Protein 4B9C (pdb70)

Foldseek 3Di:
DDDWAKFKKDADQDDQKFQKDKPKIKMATADQAKAKQQQKKKKFFFADPDDQVQKDKAWDDKQFDDSVQKDWGKDADPDDPQGGIIIMIGGNGGMHHHGGMIIIIMIMGGNVSGIDRGPSTQQHHHDDDIDGGQSMWMDGNNHTRGHDDD

InterPro domains:
  IPR001956 Carbohydrate-binding module 3 [PF00942] (343-482)
  IPR001956 Carbohydrate-binding module 3 [PS51172] (336-486)
  IPR001956 Carbohydrate-binding module 3 [SM01067] (343-425)
  IPR008965 CBM2/CBM3, carbohydrate-binding domain superfamily [SSF49384] (338-485)
  IPR024449 Anti-sigma factor RsgI, N-terminal [PF12791] (1-42)
  IPR024449 Anti-sigma factor RsgI, N-terminal [PS51849] (3-50)
  IPR036966 Carbohydrate-binding module 3 superfamily [G3DSA:2.60.40.710] (337-485)
  IPR055431 Anti-sigma factor RsgI-like, middle domain [PF23750] (87-228)

Nearest PDB structures (foldseek):
  4b9c-assembly1_A  TM=1.007E+00  e=1.848E-30  Acetivibrio thermocellus ATCC 27405
  4b96-assembly1_A-2  TM=9.131E-01  e=7.052E-18  Acetivibrio clariflavus
  4jo5-assembly1_A  TM=9.364E-01  e=7.299E-16  Acetivibrio thermocellus YS
  4b9f-assembly2_B  TM=9.313E-01  e=2.392E-15  Acetivibrio thermocellus ATCC 27405
  6xx1-assembly3_C  TM=9.063E-01  e=2.568E-14  Acetivibrio clariflavus DSM 19732

CATH classification: 2.60.40.710

Organism: Acetivibrio thermocellus (strain ATCC 27405 / DSM 1237 / JCM 9322 / NBRC 103400 / NCIMB 10682 / NRRL B-4536 / VPI 7372) (NCBI:txid203119)

Radius of gyration: 14.82 Å; Cα contacts (8 Å, |Δi|>4): 406; chains: 1; bounding box: 38×36×30 Å

Structure (mmCIF, N/CA/C/O backbone):
data_4B9C
#
_entry.id   4B9C
#
_cell.length_a   39.184
_cell.length_b   39.184
_cell.length_c   94.835
_cell.angle_alpha   90.00
_cell.angle_beta   90.00
_cell.angle_gamma   90.00
#
_symmetry.space_group_name_H-M   'P 41'
#
loop_
_entity.id
_entity.type
_entity.pdbx_description
1 polymer 'TYPE 3A CELLULOSE-BINDING DOMAIN PROTEIN'
2 non-polymer 'CALCIUM ION'
3 water water
#
loop_
_atom_site.group_PDB
_atom_site.id
_atom_site.type_symbol
_atom_site.label_atom_id
_atom_site.label_alt_id
_atom_site.label_comp_id
_atom_site.label_asym_id
_atom_site.label_entity_id
_atom_site.label_seq_id
_ato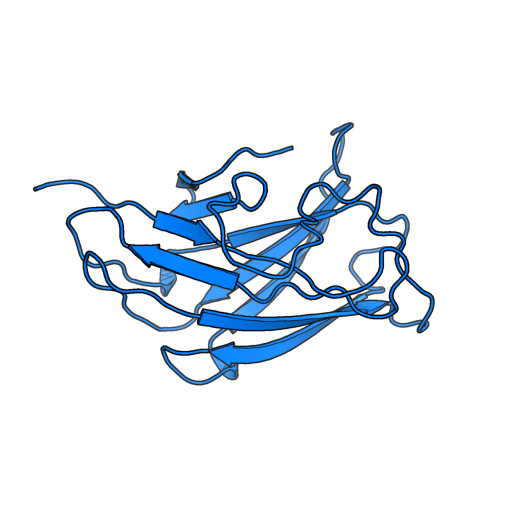m_site.pdbx_PDB_ins_code
_atom_site.Cartn_x
_atom_site.Cartn_y
_atom_site.Cartn_z
_atom_site.occupancy
_atom_site.B_iso_or_equiv
_atom_site.auth_seq_id
_atom_site.auth_comp_id
_atom_site.auth_asym_id
_atom_site.auth_atom_id
_atom_site.pdbx_PDB_model_num
ATOM 1 N N . GLY A 1 1 ? 13.414 5.152 21.053 1.00 30.02 1 GLY A N 1
ATOM 2 C CA . GLY A 1 1 ? 12.257 5.102 20.183 1.00 30.11 1 GLY A CA 1
ATOM 3 C C . GLY A 1 1 ? 10.990 5.337 20.968 1.00 30.12 1 GLY A C 1
ATOM 4 O O . GLY A 1 1 ? 10.249 4.389 21.254 1.00 30.13 1 GLY A O 1
ATOM 5 N N . SER A 1 2 ? 10.715 6.609 21.264 1.00 65.89 2 SER A N 1
ATOM 6 C CA . SER A 1 2 ? 9.770 6.960 22.311 1.00 60.64 2 SER A CA 1
ATOM 7 C C . SER A 1 2 ? 9.030 8.276 22.122 1.00 53.27 2 SER A C 1
ATOM 8 O O . SER A 1 2 ? 8.838 8.996 23.097 1.00 53.22 2 SER A O 1
ATOM 11 N N . HIS A 1 3 ? 8.616 8.609 20.899 1.00 46.79 3 HIS A N 1
ATOM 12 C CA . HIS A 1 3 ? 7.788 9.799 20.714 1.00 41.39 3 HIS A CA 1
ATOM 13 C C . HIS A 1 3 ? 6.922 9.768 19.460 1.00 36.67 3 HIS A C 1
ATOM 14 O O . HIS A 1 3 ? 7.277 9.174 18.443 1.00 35.74 3 HIS A O 1
ATOM 21 N N . MET A 1 4 ? 5.763 10.396 19.558 1.00 32.92 4 MET A N 1
ATOM 22 C CA . MET A 1 4 ? 4.903 10.549 18.403 1.00 31.25 4 MET A CA 1
ATOM 23 C C . MET A 1 4 ? 5.134 11.899 17.750 1.00 29.50 4 MET A C 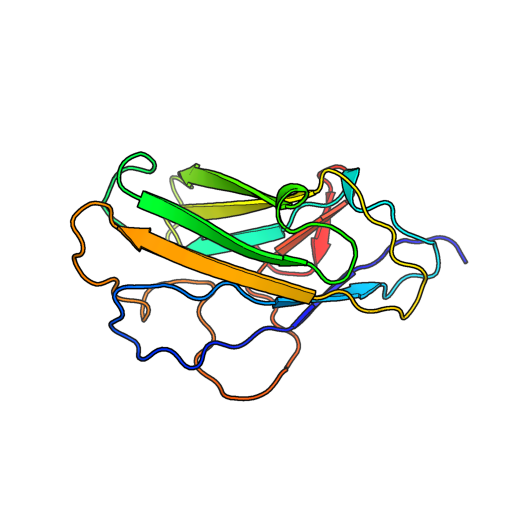1
ATOM 24 O O . MET A 1 4 ? 5.498 12.866 18.421 1.00 31.37 4 MET A O 1
ATOM 29 N N . GLY A 1 5 ? 4.931 11.958 16.441 1.00 26.08 5 GLY A N 1
ATOM 30 C CA . GLY A 1 5 ? 5.099 13.194 15.703 1.00 24.95 5 GLY A CA 1
ATOM 31 C C . GLY A 1 5 ? 4.282 13.181 14.429 1.00 23.75 5 GLY A C 1
ATOM 32 O O . GLY A 1 5 ? 4.073 12.129 13.835 1.00 23.93 5 GLY A O 1
ATOM 33 N N . LEU A 1 6 ? 3.810 14.353 14.027 1.00 22.61 6 LEU A N 1
ATOM 34 C CA . LEU A 1 6 ? 3.065 14.511 12.780 1.00 21.55 6 LEU A CA 1
ATOM 35 C C . LEU A 1 6 ? 3.581 15.731 12.053 1.00 20.48 6 LEU A C 1
ATOM 36 O O . LEU A 1 6 ? 4.096 16.642 12.684 1.00 21.35 6 LEU A O 1
ATOM 41 N N . LYS A 1 7 ? 3.428 15.746 10.732 1.00 22.00 7 LYS A N 1
ATOM 42 C CA . LYS A 1 7 ? 3.747 16.915 9.917 1.00 22.71 7 LYS A CA 1
ATOM 43 C C . LYS A 1 7 ? 2.669 17.025 8.837 1.00 21.22 7 LYS A C 1
ATOM 44 O O . LYS A 1 7 ? 2.270 16.013 8.244 1.00 22.17 7 LYS A O 1
ATOM 50 N N . ILE A 1 8 ? 2.184 18.241 8.591 1.00 19.34 8 ILE A N 1
ATOM 51 C CA . ILE A 1 8 ? 1.180 18.473 7.567 1.00 18.54 8 ILE A CA 1
ATOM 52 C C . ILE A 1 8 ? 1.804 19.156 6.366 1.00 18.44 8 ILE A C 1
ATOM 53 O O . ILE A 1 8 ? 2.615 20.085 6.517 1.00 18.63 8 ILE A O 1
ATOM 58 N N . GLN A 1 9 ? 1.427 18.694 5.174 1.00 18.63 9 GLN A N 1
ATOM 59 C CA . GLN A 1 9 ? 1.727 19.410 3.933 1.00 17.68 9 GLN A CA 1
ATOM 60 C C . GLN A 1 9 ? 0.414 19.635 3.197 1.00 17.50 9 GLN A C 1
ATOM 61 O O . GLN A 1 9 ? -0.456 18.764 3.196 1.00 18.24 9 GLN A O 1
ATOM 67 N N . TYR A 1 10 ? 0.260 20.793 2.578 1.00 18.55 10 TYR A N 1
ATOM 68 C CA . TYR A 1 10 ? -1.000 21.100 1.896 1.00 17.50 10 TYR A CA 1
ATOM 69 C C . TYR A 1 10 ? -0.733 22.253 0.955 1.00 18.62 10 TYR A C 1
ATOM 70 O O . TYR A 1 10 ? 0.202 23.047 1.177 1.00 19.26 10 TYR A O 1
ATOM 79 N N . TYR A 1 11 ? -1.565 22.347 -0.074 1.00 18.72 11 TYR A N 1
ATOM 80 C CA . TYR A 1 11 ? -1.595 23.516 -0.936 1.00 18.21 11 TYR A CA 1
ATOM 81 C C . TYR A 1 11 ? -2.991 23.631 -1.517 1.00 18.23 11 TYR A C 1
ATOM 82 O O . TYR A 1 11 ? -3.723 22.635 -1.590 1.00 18.92 11 TYR A O 1
ATOM 91 N N . SER A 1 12 ? -3.350 24.839 -1.933 1.00 17.91 12 SER A N 1
ATOM 92 C CA . SER A 1 12 ? -4.620 25.064 -2.603 1.00 18.67 12 SER A CA 1
ATOM 93 C C . SER A 1 12 ? -4.379 25.702 -3.938 1.00 18.60 12 SER A C 1
ATOM 94 O O . SER A 1 12 ? -3.609 26.661 -4.050 1.00 19.42 12 SER A O 1
ATOM 97 N N . ARG A 1 13 ? -5.047 25.169 -4.958 1.00 18.82 13 ARG A N 1
ATOM 98 C CA . ARG A 1 13 ? -5.024 25.734 -6.295 1.00 19.77 13 ARG A CA 1
ATOM 99 C C . ARG A 1 13 ? -6.220 26.672 -6.530 1.00 20.84 13 ARG A C 1
ATOM 100 O O . ARG A 1 13 ? -6.387 27.212 -7.623 1.00 22.44 13 ARG A O 1
ATOM 108 N N . LYS A 1 14 ? -7.046 26.896 -5.511 1.00 19.06 14 LYS A N 1
ATOM 109 C CA . LYS A 1 14 ? -8.133 27.861 -5.644 1.00 19.67 14 LYS A CA 1
ATOM 110 C C . LYS A 1 14 ? -7.607 29.295 -5.722 1.00 20.35 14 LYS A C 1
ATOM 111 O O . LYS A 1 14 ? -6.658 29.646 -5.008 1.00 20.44 14 LYS A O 1
ATOM 117 N N . PRO A 1 15 ? -8.246 30.138 -6.542 1.00 20.71 15 PRO A N 1
ATOM 118 C CA . PRO A 1 15 ? -7.916 31.562 -6.559 1.00 21.35 15 PRO A CA 1
ATOM 119 C C . PRO A 1 15 ? -8.309 32.207 -5.234 1.00 19.60 15 PRO A C 1
ATOM 120 O O . PRO A 1 15 ? -9.066 31.632 -4.439 1.00 19.08 15 PRO A O 1
ATOM 124 N N . HIS A 1 16 ? -7.819 33.422 -5.005 1.00 19.94 16 HIS A N 1
ATOM 125 C CA . HIS A 1 16 ? -7.919 34.005 -3.675 1.00 20.13 16 HIS A CA 1
ATOM 126 C C . HIS A 1 16 ? -9.368 34.334 -3.317 1.00 18.54 16 HIS A C 1
ATOM 127 O O . HIS A 1 16 ? -9.719 34.313 -2.156 1.00 20.38 16 HIS A O 1
ATOM 134 N N . ASP A 1 17 ? -10.200 34.593 -4.317 1.00 18.75 17 ASP A N 1
ATOM 135 C CA . ASP A 1 17 ? -11.643 34.676 -4.124 1.00 18.43 17 ASP A CA 1
ATOM 136 C C . ASP A 1 17 ? -12.244 33.401 -4.657 1.00 17.94 17 ASP A C 1
ATOM 137 O O . ASP A 1 17 ? -12.047 33.082 -5.826 1.00 19.35 17 ASP A O 1
ATOM 142 N N . SER A 1 18 ? -12.970 32.678 -3.820 1.00 17.67 18 SER A N 1
ATOM 143 C CA . SER A 1 18 ? -13.436 31.351 -4.172 1.00 17.37 18 SER A CA 1
ATOM 144 C C . SER A 1 18 ? -14.706 31.003 -3.416 1.00 18.72 18 SER A C 1
ATOM 145 O O . SER A 1 18 ? -14.832 31.330 -2.231 1.00 20.68 18 SER A O 1
ATOM 148 N N . ALA A 1 19 ? -15.646 30.330 -4.079 1.00 18.97 19 ALA A N 1
ATOM 149 C CA . ALA A 1 19 ? -16.841 29.871 -3.388 1.00 20.37 19 ALA A CA 1
ATOM 150 C C . ALA A 1 19 ? -16.503 28.766 -2.393 1.00 19.72 19 ALA A C 1
ATOM 151 O O . ALA A 1 19 ? -17.120 28.667 -1.320 1.00 19.71 19 ALA A O 1
ATOM 153 N N . GLY A 1 20 ? -15.540 27.924 -2.759 1.00 18.31 20 GLY A N 1
ATOM 154 C CA . GLY A 1 20 ? -15.121 26.828 -1.906 1.00 17.86 20 GLY A CA 1
ATOM 155 C C . GLY A 1 20 ? -13.703 27.022 -1.397 1.00 17.04 20 GLY A C 1
ATOM 156 O O . GLY A 1 20 ? -12.825 27.487 -2.134 1.00 18.33 20 GLY A O 1
ATOM 157 N N . ILE A 1 21 ? -13.481 26.700 -0.124 1.00 16.33 21 ILE A N 1
ATOM 158 C CA . ILE A 1 21 ? -12.130 26.640 0.435 1.00 16.25 21 ILE A CA 1
ATOM 159 C C . ILE A 1 21 ? -11.698 25.180 0.503 1.00 15.69 21 ILE A C 1
ATOM 160 O O . ILE A 1 21 ? -12.384 24.345 1.088 1.00 16.99 21 ILE A O 1
ATOM 165 N N . ASP A 1 22 ? -10.582 24.878 -0.157 1.00 16.71 22 ASP A N 1
ATOM 166 C CA . ASP A 1 22 ? -10.051 23.516 -0.220 1.00 18.18 22 ASP A CA 1
ATOM 167 C C . ASP A 1 22 ? -9.187 23.268 1.019 1.00 17.90 22 ASP A C 1
ATOM 168 O O . ASP A 1 22 ? -8.206 23.990 1.251 1.00 20.56 22 ASP A O 1
ATOM 173 N N . PHE A 1 23 ? -9.544 22.285 1.838 1.00 16.73 23 PHE A N 1
ATOM 174 C CA . PHE A 1 23 ? -8.711 21.961 2.988 1.00 17.58 23 PHE A CA 1
ATOM 175 C C . PHE A 1 23 ? -8.069 20.574 2.856 1.00 18.15 23 PHE A C 1
ATOM 176 O O . PHE A 1 23 ? -7.608 20.003 3.850 1.00 20.90 23 PHE A O 1
ATOM 184 N N . SER A 1 24 ? -8.051 20.034 1.634 1.00 17.58 24 SER A N 1
ATOM 185 C CA . SER A 1 24 ? -7.362 18.767 1.366 1.00 17.20 24 SER A CA 1
ATOM 186 C C . SER A 1 24 ? -5.922 18.868 1.857 1.00 17.69 24 SER A C 1
ATOM 187 O O . SER A 1 24 ? -5.254 19.878 1.602 1.00 18.51 24 SER A O 1
ATOM 190 N N . PHE A 1 25 ? -5.434 17.841 2.548 1.00 17.52 25 PHE A N 1
ATOM 191 C CA . PHE A 1 25 ? -4.061 17.870 3.040 1.00 17.74 25 PHE A CA 1
ATOM 192 C C . PHE A 1 25 ? -3.516 16.460 3.134 1.00 17.68 25 PHE A C 1
ATOM 193 O O . PHE A 1 25 ? -4.266 15.486 3.031 1.00 18.63 25 PHE A O 1
ATOM 201 N N . ARG A 1 26 ? -2.205 16.360 3.313 1.00 18.02 26 ARG A N 1
ATOM 202 C CA . ARG A 1 26 ? -1.580 15.095 3.650 1.00 18.74 26 ARG A CA 1
ATOM 203 C C . ARG A 1 26 ? -0.807 15.262 4.941 1.00 19.29 26 ARG A C 1
ATOM 204 O O . ARG A 1 26 ? -0.411 16.370 5.329 1.00 19.71 26 ARG A O 1
ATOM 212 N N . MET A 1 27 ? -0.606 14.153 5.625 1.00 19.87 27 MET A N 1
ATOM 213 C CA . MET A 1 27 ? 0.024 14.184 6.932 1.00 20.63 27 MET A CA 1
ATOM 214 C C . MET A 1 27 ? 0.897 12.953 7.118 1.00 21.63 27 MET A C 1
ATOM 215 O O . MET A 1 27 ? 0.485 11.830 6.807 1.00 23.67 27 MET A O 1
ATOM 220 N N . PHE A 1 28 ? 2.113 13.174 7.605 1.00 21.63 28 PHE A N 1
ATOM 221 C CA . PHE A 1 28 ? 3.091 12.115 7.785 1.00 23.32 28 PHE A CA 1
ATOM 222 C C . PHE A 1 28 ? 3.266 11.817 9.251 1.00 23.38 28 PHE A C 1
ATOM 223 O O . PHE A 1 28 ? 3.273 12.737 10.075 1.00 24.25 28 PHE A O 1
ATOM 231 N N . ASN A 1 29 ? 3.456 10.543 9.579 1.00 24.69 29 ASN A N 1
ATOM 232 C CA . ASN A 1 29 ? 3.891 10.175 10.910 1.00 25.72 29 ASN A CA 1
ATOM 233 C C . ASN A 1 29 ? 5.418 10.326 10.968 1.00 25.82 29 ASN A C 1
ATOM 234 O O . ASN A 1 29 ? 6.143 9.567 10.318 1.00 26.96 29 ASN A O 1
ATOM 239 N N . THR A 1 30 ? 5.900 11.311 11.726 1.00 25.44 30 THR A N 1
ATOM 240 C CA . THR A 1 30 ? 7.322 11.620 11.749 1.00 26.47 30 THR A CA 1
ATOM 241 C C . THR A 1 30 ? 7.989 11.098 13.014 1.00 27.63 30 THR A C 1
ATOM 242 O O . THR A 1 30 ? 9.197 11.254 13.200 1.00 28.80 30 THR A O 1
ATOM 246 N N . GLY A 1 31 ? 7.209 10.504 13.906 1.00 27.76 31 GLY A N 1
ATOM 247 C CA . GLY A 1 31 ? 7.787 9.942 15.115 1.00 27.67 31 GLY A CA 1
ATOM 248 C C . GLY A 1 31 ? 8.188 8.497 14.909 1.00 29.36 31 GLY A C 1
ATOM 249 O O . GLY A 1 31 ? 8.360 8.041 13.784 1.00 30.93 31 GLY A O 1
ATOM 250 N N . ASN A 1 32 ? 8.337 7.768 16.003 1.00 30.27 32 ASN A N 1
ATOM 251 C CA . ASN A 1 32 ? 8.741 6.373 15.916 1.00 32.27 32 ASN A CA 1
ATOM 252 C C . ASN A 1 32 ? 7.738 5.418 16.563 1.00 34.03 32 ASN A C 1
ATOM 253 O O . ASN A 1 32 ? 8.073 4.282 16.904 1.00 35.22 32 ASN A O 1
ATOM 258 N N . GLU A 1 33 ? 6.501 5.889 16.705 1.00 35.51 33 GLU A N 1
ATOM 259 C CA . GLU A 1 33 ? 5.405 5.094 17.254 1.00 36.19 33 GLU A CA 1
ATOM 260 C C . GLU A 1 33 ? 4.160 5.242 16.383 1.00 35.50 33 GLU A C 1
ATOM 261 O O . GLU A 1 33 ? 3.871 6.333 15.883 1.00 34.98 33 GLU A O 1
ATOM 267 N N . ALA A 1 34 ? 3.432 4.145 16.190 1.00 34.41 34 ALA A N 1
ATOM 268 C CA . ALA A 1 34 ? 2.211 4.187 15.397 1.00 34.17 34 ALA A CA 1
ATOM 269 C C . ALA A 1 34 ? 1.196 5.084 16.082 1.00 34.01 34 ALA A C 1
ATOM 270 O O . ALA A 1 34 ? 1.154 5.163 17.312 1.00 35.41 34 ALA A O 1
ATOM 272 N N . ILE A 1 35 ? 0.382 5.754 15.278 1.00 31.25 35 ILE A N 1
ATOM 273 C CA . ILE A 1 35 ? -0.573 6.720 15.778 1.00 29.73 35 ILE A CA 1
ATOM 274 C C . ILE A 1 35 ? -1.988 6.293 15.415 1.00 30.41 35 ILE A C 1
ATOM 275 O O . ILE A 1 35 ? -2.274 5.968 14.265 1.00 31.73 35 ILE A O 1
ATOM 280 N N . ASP A 1 36 ? -2.852 6.273 16.421 1.00 30.32 36 ASP A N 1
ATOM 281 C CA . ASP A 1 36 ? -4.288 6.074 16.261 1.00 29.81 36 ASP A CA 1
ATOM 282 C C . ASP A 1 36 ? -4.924 7.413 15.886 1.00 28.27 36 ASP A C 1
ATOM 283 O O . ASP A 1 36 ? -4.953 8.336 16.702 1.00 27.80 36 ASP A O 1
ATOM 288 N N . LEU A 1 37 ? -5.458 7.521 14.672 1.00 26.71 37 LEU A N 1
ATOM 289 C CA . LEU A 1 37 ? -6.047 8.786 14.217 1.00 26.72 37 LEU A CA 1
ATOM 290 C C . LEU A 1 37 ? -7.241 9.238 15.063 1.00 25.03 37 LEU A C 1
ATOM 291 O O . LEU A 1 37 ? -7.604 10.412 15.039 1.00 24.60 37 LEU A O 1
ATOM 296 N N . LYS A 1 38 ? -7.847 8.327 15.824 1.00 25.25 38 LYS A N 1
ATOM 297 C CA . LYS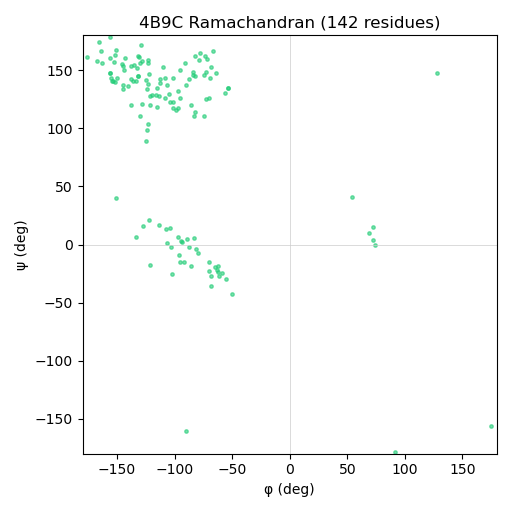 A 1 38 ? -8.916 8.737 16.739 1.00 27.04 38 LYS A CA 1
ATOM 298 C C . LYS A 1 38 ? -8.440 9.773 17.747 1.00 26.85 38 LYS A C 1
ATOM 299 O O . LYS A 1 38 ? -9.239 10.553 18.261 1.00 27.96 38 LYS A O 1
ATOM 305 N N . ASP A 1 39 ? -7.136 9.789 18.010 1.00 25.53 39 ASP A N 1
ATOM 306 C CA . ASP A 1 39 ? -6.557 10.719 18.969 1.00 25.76 39 ASP A CA 1
ATOM 307 C C . ASP A 1 39 ? -6.055 12.003 18.326 1.00 24.50 39 ASP A C 1
ATOM 308 O O . ASP A 1 39 ? -5.499 12.858 19.011 1.00 25.22 39 ASP A O 1
ATOM 313 N N . VAL A 1 40 ? -6.239 12.134 17.017 1.00 22.73 40 VAL A N 1
ATOM 314 C CA . VAL A 1 40 ? -5.650 13.239 16.285 1.00 22.34 40 VAL A CA 1
ATOM 315 C C . VAL A 1 40 ? -6.690 14.247 15.826 1.00 21.00 40 VAL A C 1
ATOM 316 O O . VAL A 1 40 ? -7.784 13.880 15.392 1.00 22.31 40 VAL A O 1
ATOM 320 N N A LYS A 1 41 ? -6.349 15.531 15.910 0.61 19.81 41 LYS A N 1
ATOM 321 N N B LYS A 1 41 ? -6.351 15.532 15.921 0.39 20.84 41 LYS A N 1
ATOM 322 C CA A LYS A 1 41 ? -7.166 16.541 15.275 0.61 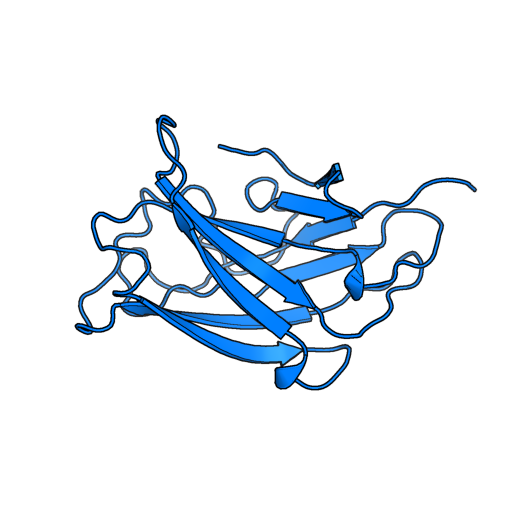19.40 41 LYS A CA 1
ATOM 323 C CA B LYS A 1 41 ? -7.180 16.560 15.316 0.39 21.14 41 LYS A CA 1
ATOM 324 C C A LYS A 1 41 ? -6.270 17.482 14.511 0.61 18.07 41 LYS A C 1
ATOM 325 C C B LYS A 1 41 ? -6.345 17.648 14.654 0.39 19.62 41 LYS A C 1
ATOM 326 O O A LYS A 1 41 ? -5.067 17.568 14.767 0.61 17.37 41 LYS A O 1
ATOM 327 O O B LYS A 1 41 ? -5.253 17.989 15.114 0.39 20.13 41 LYS A O 1
ATOM 338 N N . VAL A 1 42 ? -6.868 18.168 13.551 1.00 17.82 42 VAL A N 1
ATOM 339 C CA . VAL A 1 42 ? -6.151 19.106 12.709 1.00 16.62 42 VAL A CA 1
ATOM 340 C C . VAL A 1 42 ? -7.015 20.357 12.574 1.00 16.04 42 VAL A C 1
ATOM 341 O O . VAL A 1 42 ? -8.254 20.263 12.507 1.00 17.50 42 VAL A O 1
ATOM 345 N N . ARG A 1 43 ? -6.378 21.530 12.532 1.00 16.66 43 ARG A N 1
ATOM 346 C CA . ARG A 1 43 ? -7.144 22.772 12.386 1.00 16.17 43 ARG A CA 1
ATOM 347 C C . ARG A 1 43 ? -6.703 23.579 11.182 1.00 16.28 43 ARG A C 1
ATOM 348 O O . ARG A 1 43 ? -5.500 23.737 10.931 1.00 17.37 43 ARG A O 1
ATOM 356 N N . TYR A 1 44 ? -7.695 24.122 10.475 1.00 16.05 44 TYR A N 1
ATOM 357 C CA . TYR A 1 44 ? -7.492 25.052 9.375 1.00 15.82 44 TYR A CA 1
ATOM 358 C C . TYR A 1 44 ? -8.101 26.386 9.822 1.00 15.64 44 TYR A C 1
ATOM 359 O O . TYR A 1 44 ? -9.320 26.467 10.074 1.00 16.17 44 TYR A O 1
ATOM 368 N N . TYR A 1 45 ? -7.261 27.418 9.910 1.00 15.65 45 TYR A N 1
ATOM 369 C CA . TYR A 1 45 ? -7.680 28.712 10.440 1.00 15.81 45 TYR A CA 1
ATOM 370 C C . TYR A 1 45 ? -7.959 29.743 9.352 1.00 16.03 45 TYR A C 1
ATOM 371 O O . TYR A 1 45 ? -7.276 29.800 8.319 1.00 16.43 45 TYR A O 1
ATOM 380 N N . PHE A 1 46 ? -8.976 30.568 9.586 1.00 15.89 46 PHE A N 1
ATOM 381 C CA . PHE A 1 46 ? -9.356 31.545 8.586 1.00 16.24 46 PHE A CA 1
ATOM 382 C C . PHE A 1 46 ? -10.081 32.722 9.219 1.00 17.07 46 PHE A C 1
ATOM 383 O O . PHE A 1 46 ? -10.285 32.758 10.429 1.00 17.45 46 PHE A O 1
ATOM 391 N N . LYS A 1 47 ? -10.437 33.689 8.392 1.00 18.25 47 LYS A N 1
ATOM 392 C CA . LYS A 1 47 ? -11.187 34.838 8.841 1.00 20.36 47 LYS A CA 1
ATOM 393 C C . LYS A 1 47 ? -12.486 34.931 8.078 1.00 19.94 47 LYS A C 1
ATOM 394 O O . LYS A 1 47 ? -12.486 34.914 6.842 1.00 20.69 47 LYS A O 1
ATOM 400 N N . GLU A 1 48 ? -13.585 35.038 8.819 1.00 19.70 48 GLU A N 1
ATOM 401 C CA . GLU A 1 48 ? -14.913 35.200 8.240 1.00 20.40 48 GLU A CA 1
ATOM 402 C C . GLU A 1 48 ? -15.848 35.888 9.235 1.00 21.71 48 GLU A C 1
ATOM 403 O O . GLU A 1 48 ? -15.806 35.608 10.430 1.00 23.53 48 GLU A O 1
ATOM 409 N N . ASP A 1 49 ? -16.723 36.747 8.722 1.00 22.42 49 ASP A N 1
ATOM 410 C CA . ASP A 1 49 ? -17.715 37.446 9.537 1.00 25.03 49 ASP A CA 1
ATOM 411 C C . ASP A 1 49 ? -18.972 36.607 9.736 1.00 24.61 49 ASP A C 1
ATOM 412 O O . ASP A 1 49 ? -19.770 36.880 10.644 1.00 26.76 49 ASP A O 1
ATOM 417 N N . VAL A 1 50 ? -19.175 35.598 8.895 1.00 23.33 50 VAL A N 1
ATOM 418 C CA . VAL A 1 50 ? -20.395 34.798 9.014 1.00 23.68 50 VAL A CA 1
ATOM 419 C C . VAL A 1 50 ? -20.341 33.924 10.256 1.00 23.32 50 VAL A C 1
ATOM 420 O O . VAL A 1 50 ? -19.262 33.677 10.803 1.00 23.76 50 VAL A O 1
ATOM 424 N N . SER A 1 51 ? -21.494 33.463 10.723 1.00 24.37 51 SER A N 1
ATOM 425 C CA . SER A 1 51 ? -21.489 32.604 11.894 1.00 25.25 51 SER A CA 1
ATOM 426 C C . SER A 1 51 ? -21.097 31.191 11.470 1.00 27.52 51 SER A C 1
ATOM 427 O O . SER A 1 51 ? -21.204 30.826 10.285 1.00 22.48 51 SER A O 1
ATOM 430 N N . ILE A 1 52 ? -20.634 30.406 12.438 1.00 27.90 52 ILE A N 1
ATOM 431 C CA . ILE A 1 52 ? -20.188 29.056 12.141 1.00 29.09 52 ILE A CA 1
ATOM 432 C C . ILE A 1 52 ? -21.336 28.219 11.588 1.00 29.33 52 ILE A C 1
ATOM 433 O O . ILE A 1 52 ? -21.115 27.306 10.806 1.00 29.61 52 ILE A O 1
ATOM 438 N N . ASP A 1 53 ? -22.565 28.564 11.946 1.00 30.12 53 ASP A N 1
ATOM 439 C CA . ASP A 1 53 ? -23.724 27.832 11.455 1.00 30.84 53 ASP A CA 1
ATOM 440 C C . ASP A 1 53 ? -24.170 28.305 10.051 1.00 28.98 53 ASP A C 1
ATOM 441 O O . ASP A 1 53 ? -25.175 27.837 9.512 1.00 30.61 53 ASP A O 1
ATOM 446 N N . GLU A 1 54 ? -23.404 29.207 9.446 1.00 26.22 54 GLU A N 1
ATOM 447 C CA . GLU A 1 54 ? -23.702 29.714 8.097 1.00 26.07 54 GLU A CA 1
ATOM 448 C C . GLU A 1 54 ? -22.723 29.150 7.057 1.00 23.43 54 GLU A C 1
ATOM 449 O O . GLU A 1 54 ? -22.661 29.624 5.921 1.00 23.25 54 GLU A O 1
ATOM 455 N N . MET A 1 55 ? -21.973 28.119 7.451 1.00 21.57 55 MET A N 1
ATOM 456 C CA . MET A 1 55 ? -21.056 27.435 6.544 1.00 19.95 55 MET A CA 1
ATOM 457 C C . MET A 1 55 ? -21.297 25.928 6.569 1.00 20.03 55 MET A C 1
ATOM 458 O O . MET A 1 55 ? -21.860 25.397 7.523 1.00 21.55 55 MET A O 1
ATOM 463 N N . ASN A 1 56 ? -20.883 25.239 5.513 1.00 19.94 56 ASN A N 1
ATOM 464 C CA . ASN A 1 56 ? -21.015 23.797 5.446 1.00 19.23 56 ASN A CA 1
ATOM 465 C C . ASN A 1 56 ? -19.742 23.203 4.865 1.00 18.33 56 ASN A C 1
ATOM 466 O O . ASN A 1 56 ? -19.027 23.871 4.141 1.00 18.37 56 ASN A O 1
ATOM 471 N N . TRP A 1 57 ? -19.462 21.954 5.210 1.00 17.46 57 TRP A N 1
ATOM 472 C CA . TRP A 1 57 ? -18.234 21.301 4.789 1.00 17.39 57 TRP A CA 1
ATOM 473 C C . TRP A 1 57 ? -18.519 19.914 4.217 1.00 17.20 57 TRP A C 1
ATOM 474 O O . TRP A 1 57 ? -19.574 19.341 4.476 1.00 18.15 57 TRP A O 1
ATOM 485 N N . ALA A 1 58 ? -17.560 19.366 3.468 1.00 17.68 58 ALA A N 1
ATOM 486 C CA . ALA A 1 58 ? -17.669 17.999 2.958 1.00 17.91 58 ALA A CA 1
ATOM 487 C C . ALA A 1 58 ? -16.277 17.415 2.823 1.00 18.19 58 ALA A C 1
ATOM 488 O O . ALA A 1 58 ? -15.330 18.121 2.449 1.00 18.29 58 ALA A O 1
ATOM 490 N N . VAL A 1 59 ? -16.168 16.128 3.113 1.00 18.29 59 VAL A N 1
ATOM 491 C CA . VAL A 1 59 ? -14.945 15.368 2.891 1.00 18.29 59 VAL A CA 1
ATOM 492 C C . VAL A 1 59 ? -15.221 14.332 1.803 1.00 18.57 59 VAL A C 1
ATOM 493 O O . VAL A 1 59 ? -16.191 13.571 1.912 1.00 19.74 59 VAL A O 1
ATOM 497 N N . TYR A 1 60 ? -14.378 14.302 0.769 1.00 18.53 60 TYR A N 1
ATOM 498 C CA . TYR A 1 60 ? -14.641 13.448 -0.382 1.00 19.33 60 TYR A CA 1
ATOM 499 C C . TYR A 1 60 ? -13.806 12.165 -0.397 1.00 20.10 60 TYR A C 1
ATOM 500 O O . TYR A 1 60 ? -14.210 11.179 -1.002 1.00 20.88 60 TYR A O 1
ATOM 509 N N . PHE A 1 61 ? -12.644 12.184 0.251 1.00 20.36 61 PHE A N 1
ATOM 510 C CA . PHE A 1 61 ? -11.707 11.065 0.196 1.00 19.79 61 PHE A CA 1
ATOM 511 C C . PHE A 1 61 ? -10.890 11.032 1.477 1.00 19.15 61 PHE A C 1
ATOM 512 O O . PHE A 1 61 ? -10.487 12.087 1.977 1.00 19.38 61 PHE A O 1
ATOM 520 N N . TYR A 1 62 ? -10.661 9.823 1.994 1.00 18.70 62 TYR A N 1
ATOM 521 C CA . TYR A 1 62 ? -9.825 9.573 3.154 1.00 19.92 62 TYR A CA 1
ATOM 522 C C . TYR A 1 62 ? -9.017 8.338 2.820 1.00 21.02 62 TYR A C 1
ATOM 523 O O . TYR A 1 62 ? -9.582 7.273 2.543 1.00 22.32 62 TYR A O 1
ATOM 532 N N . SER A 1 63 ? -7.701 8.460 2.814 1.00 21.33 63 SER A N 1
ATOM 533 C CA . SER A 1 63 ? -6.874 7.348 2.360 1.00 21.48 63 SER A CA 1
ATOM 534 C C . SER A 1 63 ? -6.872 6.160 3.324 1.00 23.36 63 SER A C 1
ATOM 535 O O . SER A 1 63 ? -6.437 5.062 2.957 1.00 24.59 63 SER A O 1
ATOM 538 N N . LEU A 1 64 ? -7.336 6.370 4.557 1.00 24.97 64 LEU A N 1
ATOM 539 C CA . LEU A 1 64 ? -7.244 5.320 5.578 1.00 27.00 64 LEU A CA 1
ATOM 540 C C . LEU A 1 64 ? -8.575 4.667 5.880 1.00 28.30 64 LEU A C 1
ATOM 541 O O . LEU A 1 64 ? -8.658 3.784 6.742 1.00 30.70 64 LEU A O 1
ATOM 546 N N . GLY A 1 65 ? -9.623 5.098 5.191 1.00 26.83 65 GLY A N 1
ATOM 547 C CA . GLY A 1 65 ? -10.920 4.481 5.398 1.00 26.84 65 GLY A CA 1
ATOM 548 C C . GLY A 1 65 ? -11.998 5.198 4.620 1.00 27.95 65 GLY A C 1
ATOM 549 O O . GLY A 1 65 ? -11.721 5.851 3.627 1.00 28.88 65 GLY A O 1
ATOM 550 N N . SER A 1 66 ? -13.236 5.070 5.070 1.00 28.78 66 SER A N 1
ATOM 551 C CA . SER A 1 66 ? -14.348 5.763 4.432 1.00 28.19 66 SER A CA 1
ATOM 552 C C . SER A 1 66 ? -14.294 7.250 4.735 1.00 27.73 66 SER A C 1
ATOM 553 O O . SER A 1 66 ? -13.864 7.655 5.814 1.00 27.99 66 SER A O 1
ATOM 556 N N . GLU A 1 67 ? -14.763 8.063 3.797 1.00 27.83 67 GLU A N 1
ATOM 557 C CA . GLU A 1 67 ? -14.815 9.499 4.016 1.00 28.57 67 GLU A CA 1
ATOM 558 C C . GLU A 1 67 ? -15.733 9.834 5.191 1.00 26.88 67 GLU A C 1
ATOM 559 O O . GLU A 1 67 ? -15.570 10.873 5.826 1.00 26.32 67 GLU A O 1
ATOM 565 N N . LYS A 1 68 ? -16.676 8.942 5.492 1.00 26.83 68 LYS A N 1
ATOM 566 C CA . LYS A 1 68 ? -17.571 9.148 6.620 1.00 27.72 68 LYS A CA 1
ATOM 567 C C . LYS A 1 68 ? -16.827 9.141 7.957 1.00 26.18 68 LYS A C 1
ATOM 568 O O . LYS A 1 68 ? -17.341 9.643 8.956 1.00 26.38 68 LYS A O 1
ATOM 574 N N . ASP A 1 69 ? -15.616 8.582 7.979 1.00 24.62 69 ASP A N 1
ATOM 575 C CA . ASP A 1 69 ? -14.832 8.525 9.217 1.00 24.75 69 ASP A CA 1
ATOM 576 C C . ASP A 1 69 ? -14.141 9.836 9.530 1.00 23.39 69 ASP A C 1
ATOM 577 O O . ASP A 1 69 ? -13.526 9.965 10.577 1.00 25.56 69 ASP A O 1
ATOM 582 N N . VAL A 1 70 ? -14.198 10.789 8.615 1.00 21.43 70 VAL A N 1
ATOM 583 C CA . VAL A 1 70 ? -13.613 12.092 8.860 1.00 21.27 70 VAL A CA 1
ATOM 584 C C . VAL A 1 70 ? -14.712 13.075 9.223 1.00 22.68 70 VAL A C 1
ATOM 585 O O . VAL A 1 70 ? -15.622 13.318 8.429 1.00 24.74 70 VAL A O 1
ATOM 589 N N . GLN A 1 71 ? -14.649 13.604 10.443 1.00 22.37 71 GLN A N 1
ATOM 590 C CA . GLN A 1 71 ? -15.673 14.514 10.912 1.00 22.91 71 GLN A CA 1
ATOM 591 C C . GLN A 1 71 ? -15.094 15.885 11.160 1.00 22.92 71 GLN A C 1
ATOM 592 O O . GLN A 1 71 ? -14.046 16.017 11.791 1.00 24.58 71 GLN A O 1
ATOM 598 N N . CYS A 1 72 ? -15.796 16.905 10.691 1.00 20.91 72 CYS A N 1
ATOM 599 C CA . CYS A 1 72 ? -15.335 18.272 10.851 1.00 20.12 72 CYS A CA 1
ATOM 600 C C . CYS A 1 72 ? -16.369 19.126 11.576 1.00 19.11 72 CYS A C 1
ATOM 601 O O . CYS A 1 72 ? -17.558 18.796 11.599 1.00 20.20 72 CYS A O 1
ATOM 604 N N . ARG A 1 73 ? -15.910 20.232 12.160 1.00 18.96 73 ARG A N 1
ATOM 605 C CA . ARG A 1 73 ? -16.797 21.162 12.833 1.00 19.13 73 ARG A CA 1
ATOM 606 C C . ARG A 1 73 ? -16.151 22.522 12.823 1.00 18.09 73 ARG A C 1
ATOM 607 O O . ARG A 1 73 ? -14.927 22.620 12.995 1.00 17.83 73 ARG A O 1
ATOM 615 N N . PHE A 1 74 ? -16.959 23.570 12.620 1.00 18.05 74 PHE A N 1
ATOM 616 C CA . PHE A 1 74 ? -16.461 24.937 12.671 1.00 17.75 74 PHE A CA 1
ATOM 617 C C . PHE A 1 74 ? -16.508 25.463 14.107 1.00 19.22 74 PHE A C 1
ATOM 618 O O . PHE A 1 74 ? -17.463 25.179 14.846 1.00 21.21 74 PHE A O 1
ATOM 626 N N . TYR A 1 75 ? -15.486 26.237 14.477 1.00 18.24 75 TYR A N 1
ATOM 627 C CA . TYR A 1 75 ? -15.398 26.889 15.774 1.00 18.42 75 TYR A CA 1
ATOM 628 C C . TYR A 1 75 ? -15.012 28.352 15.622 1.00 18.01 75 TYR A C 1
ATOM 629 O O . TYR A 1 75 ? -14.321 28.751 14.673 1.00 18.51 75 TYR A O 1
ATOM 638 N N . GLU A 1 76 ? -15.451 29.158 16.575 1.00 18.86 76 GLU A N 1
ATOM 639 C CA . GLU A 1 76 ? -14.988 30.533 16.649 1.00 19.08 76 GLU A CA 1
ATOM 640 C C . GLU A 1 76 ? -13.643 30.578 17.368 1.00 19.44 76 GLU A C 1
ATOM 641 O O . GLU A 1 76 ? -13.419 29.838 18.321 1.00 19.87 76 GLU A O 1
ATOM 647 N N . LEU A 1 77 ? -12.774 31.481 16.936 1.00 19.15 77 LEU A N 1
ATOM 648 C CA . LEU A 1 77 ? -11.499 31.712 17.613 1.00 19.76 77 LEU A CA 1
ATOM 649 C C . LEU A 1 77 ? -11.438 33.189 17.963 1.00 19.82 77 LEU A C 1
ATOM 650 O O . LEU A 1 77 ? -11.118 34.015 17.126 1.00 22.62 77 LEU A O 1
ATOM 655 N N . PRO A 1 78 ? -11.769 33.537 19.200 1.00 19.55 78 PRO A N 1
ATOM 656 C CA . PRO A 1 78 ? -11.935 34.947 19.553 1.00 20.64 78 PRO A CA 1
ATOM 657 C C . PRO A 1 78 ? -10.658 35.590 20.054 1.00 20.56 78 PRO A C 1
ATOM 658 O O . PRO A 1 78 ? -9.773 34.900 20.569 1.00 20.85 78 PRO A O 1
ATOM 662 N N . GLY A 1 79 ? -10.578 36.913 19.922 1.00 21.63 79 GLY A N 1
ATOM 663 C CA . GLY A 1 79 ? -9.503 37.678 20.526 1.00 23.40 79 GLY A CA 1
ATOM 664 C C . GLY A 1 79 ? -8.132 37.541 19.880 1.00 24.27 79 GLY A C 1
ATOM 665 O O . GLY A 1 79 ? -7.134 37.936 20.480 1.00 25.13 79 GLY A O 1
ATOM 666 N N . LYS A 1 80 ? -8.079 37.009 18.663 1.00 24.35 80 LYS A N 1
ATOM 667 C CA . LYS A 1 80 ? -6.817 36.808 17.961 1.00 24.79 80 LYS A CA 1
ATOM 668 C C . LYS A 1 80 ? -6.762 37.667 16.701 1.00 26.92 80 LYS A C 1
ATOM 669 O O . LYS A 1 80 ? -7.680 37.635 15.884 1.00 26.69 80 LYS A O 1
ATOM 675 N N . LYS A 1 81 ? -5.691 38.438 16.533 1.00 29.82 81 LYS A N 1
ATOM 676 C CA . LYS A 1 81 ? -5.591 39.304 15.353 1.00 30.38 81 LYS A CA 1
ATOM 677 C C . LYS A 1 81 ? -5.388 38.556 14.041 1.00 29.28 81 LYS A C 1
ATOM 678 O O . LYS A 1 81 ? -5.724 39.072 12.987 1.00 30.45 81 LYS A O 1
ATOM 684 N N . GLU A 1 82 ? -4.874 37.333 14.105 1.00 28.49 82 GLU A N 1
ATOM 685 C CA . GLU A 1 82 ? -4.504 36.610 12.881 1.00 27.53 82 GLU A CA 1
ATOM 686 C C . GLU A 1 82 ? -5.577 35.707 12.270 1.00 24.67 82 GLU A C 1
ATOM 687 O O . GLU A 1 82 ? -5.432 35.290 11.122 1.00 24.56 82 GLU A O 1
ATOM 693 N N . ALA A 1 83 ? -6.629 35.391 13.019 1.00 22.27 83 ALA A N 1
ATOM 694 C CA . ALA A 1 83 ? -7.713 34.538 12.524 1.00 19.96 83 ALA A CA 1
ATOM 695 C C . ALA A 1 83 ? -8.888 34.630 13.482 1.00 19.01 83 ALA A C 1
ATOM 696 O O . ALA A 1 83 ? -8.695 34.960 14.655 1.00 20.84 83 ALA A O 1
ATOM 698 N N . ASN A 1 84 ? -10.095 34.321 13.011 1.00 18.44 84 ASN A N 1
ATOM 699 C CA . ASN A 1 84 ? -11.251 34.297 13.909 1.00 18.72 84 ASN A CA 1
ATOM 700 C C . ASN A 1 84 ? -12.157 33.083 13.796 1.00 18.24 84 ASN A C 1
ATOM 701 O O . ASN A 1 84 ? -13.199 33.023 14.454 1.00 18.83 84 ASN A O 1
ATOM 706 N N . LYS A 1 85 ? -11.738 32.110 12.996 1.00 17.85 85 LYS A N 1
ATOM 707 C CA . LYS A 1 85 ? -12.475 30.865 12.807 1.00 18.49 85 LYS A CA 1
ATOM 708 C C . LYS A 1 85 ? -11.490 29.728 12.601 1.00 17.04 85 LYS A C 1
ATOM 709 O O . LYS A 1 85 ? -10.381 29.941 12.091 1.00 17.53 85 LYS A O 1
ATOM 715 N N . TYR A 1 86 ? -11.908 28.506 12.919 1.00 16.76 86 TYR A N 1
ATOM 716 C CA . TYR A 1 86 ? -11.239 27.336 12.380 1.00 16.81 86 TYR A CA 1
ATOM 717 C C . TYR A 1 86 ? -12.194 26.206 12.078 1.00 16.41 86 TYR A C 1
ATOM 718 O O . TYR A 1 86 ? -13.252 26.096 12.685 1.00 17.66 86 TYR A O 1
ATOM 727 N N . LEU A 1 87 ? -11.825 25.420 11.082 1.00 15.90 87 LEU A N 1
ATOM 728 C CA . LEU A 1 87 ? -12.445 24.135 10.853 1.00 16.09 87 LEU A CA 1
ATOM 729 C C . LEU A 1 87 ? -11.550 23.123 11.540 1.00 16.63 87 LEU A C 1
ATOM 730 O O . LEU A 1 87 ? -10.344 23.075 11.277 1.00 17.09 87 LEU A O 1
ATOM 735 N N . GLU A 1 88 ? -12.129 22.317 12.414 1.00 16.49 88 GLU A N 1
ATOM 736 C CA . GLU A 1 88 ? -11.392 21.255 13.067 1.00 18.08 88 GLU A CA 1
ATOM 737 C C . GLU A 1 88 ? -11.773 19.915 12.456 1.00 17.97 88 GLU A C 1
ATOM 738 O O . 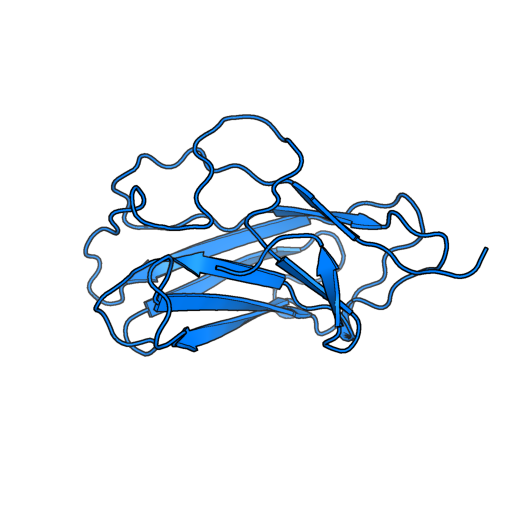GLU A 1 88 ? -12.965 19.602 12.313 1.00 19.44 88 GLU A O 1
ATOM 744 N N . ILE A 1 89 ? -10.756 19.145 12.085 1.00 17.91 89 ILE A N 1
ATOM 745 C CA . ILE A 1 89 ? -10.919 17.849 11.446 1.00 18.30 89 ILE A CA 1
ATOM 746 C C . ILE A 1 89 ? -10.537 16.764 12.445 1.00 19.08 89 ILE A C 1
ATOM 747 O O . ILE A 1 89 ? -9.460 16.803 13.034 1.00 18.83 89 ILE A O 1
ATOM 752 N N . THR A 1 90 ? -11.443 15.814 12.662 1.00 19.66 90 THR A N 1
ATOM 753 C CA . THR A 1 90 ? -11.214 14.694 13.568 1.00 21.10 90 THR A CA 1
ATOM 754 C C . THR A 1 90 ? -11.541 13.395 12.835 1.00 21.06 90 THR A C 1
ATOM 755 O O . THR A 1 90 ? -12.093 13.412 11.736 1.00 20.33 90 THR A O 1
ATOM 759 N N . PHE A 1 91 ? -11.229 12.269 13.464 1.00 21.31 91 PHE A N 1
ATOM 760 C CA . PHE A 1 91 ? -11.270 10.976 12.786 1.00 19.65 91 PHE A CA 1
ATOM 761 C C . PHE A 1 91 ? -11.925 9.914 13.658 1.00 21.67 91 PHE A C 1
ATOM 762 O O . PHE A 1 91 ? -11.694 9.855 14.871 1.00 23.85 91 PHE A O 1
ATOM 770 N N . LYS A 1 92 ? -12.716 9.053 13.041 1.00 25.35 92 LYS A N 1
ATOM 771 C CA . LYS A 1 92 ? -13.409 8.006 13.773 1.00 28.79 92 LYS A CA 1
ATOM 772 C C . LYS A 1 92 ? -12.615 6.716 13.719 1.00 30.51 92 LYS A C 1
ATOM 773 O O . LYS A 1 92 ? -12.877 5.790 14.482 1.00 32.03 92 LYS A O 1
ATOM 779 N N . SER A 1 93 ? -11.647 6.657 12.813 1.00 29.87 93 SER A N 1
ATOM 780 C CA . SER A 1 93 ? -10.843 5.459 12.617 1.00 31.52 93 SER A CA 1
ATOM 781 C C . SER A 1 93 ? -9.601 5.807 11.819 1.00 30.60 93 SER A C 1
ATOM 782 O O . SER A 1 93 ? -9.517 6.881 11.226 1.00 29.99 93 SER A O 1
ATOM 785 N N . GLY A 1 94 ? -8.639 4.892 11.803 1.00 30.48 94 GLY A N 1
ATOM 786 C CA . GLY A 1 94 ? -7.445 5.056 10.997 1.00 31.00 94 GLY A CA 1
ATOM 787 C C . GLY A 1 94 ? -6.194 4.867 11.816 1.00 31.20 94 GLY A C 1
ATOM 788 O O . GLY A 1 94 ? -6.175 5.171 13.012 1.00 31.55 94 GLY A O 1
ATOM 789 N N . THR A 1 95 ? -5.153 4.344 11.181 1.00 31.76 95 THR A N 1
ATOM 790 C CA . THR A 1 95 ? -3.864 4.180 11.837 1.00 32.88 95 THR A CA 1
ATOM 791 C C . THR A 1 95 ? -2.743 4.584 10.898 1.00 32.08 95 THR A C 1
ATOM 792 O O . THR A 1 95 ? -2.819 4.363 9.690 1.00 32.24 95 THR A O 1
ATOM 796 N N . LEU A 1 96 ? -1.722 5.213 11.463 1.00 32.89 96 LEU A N 1
ATOM 797 C CA . LEU A 1 96 ? -0.579 5.676 10.701 1.00 33.27 96 LEU A CA 1
ATOM 798 C C . LEU A 1 96 ? 0.692 5.200 11.391 1.00 33.71 96 LEU A C 1
ATOM 799 O O . LEU A 1 96 ? 1.014 5.657 12.485 1.00 34.67 96 LEU A O 1
ATOM 804 N N . SER A 1 97 ? 1.397 4.263 10.759 1.00 33.98 97 SER A N 1
ATOM 805 C CA . SER A 1 97 ? 2.679 3.787 11.275 1.00 34.30 97 SER A CA 1
ATOM 806 C C . SER A 1 97 ? 3.778 4.802 10.963 1.00 32.79 97 SER A C 1
ATOM 807 O O . SER A 1 97 ? 3.569 5.686 10.135 1.00 32.24 97 SER A O 1
ATOM 810 N N . PRO A 1 98 ? 4.945 4.688 11.629 1.00 32.61 98 PRO A N 1
ATOM 811 C CA . PRO A 1 98 ? 6.033 5.641 11.374 1.00 32.47 98 PRO A CA 1
ATOM 812 C C . PRO A 1 98 ? 6.393 5.755 9.889 1.00 32.30 98 PRO A C 1
ATOM 813 O O . PRO A 1 98 ? 6.472 4.739 9.198 1.00 32.96 98 PRO A O 1
ATOM 817 N N . ASN A 1 99 ? 6.557 6.991 9.419 1.00 31.95 99 ASN A N 1
ATOM 818 C CA . ASN A 1 99 ? 6.918 7.311 8.032 1.00 33.38 99 ASN A CA 1
ATOM 819 C C . ASN A 1 99 ? 5.798 7.124 7.019 1.00 32.95 99 ASN A C 1
ATOM 820 O O . ASN A 1 99 ? 5.978 7.381 5.828 1.00 34.75 99 ASN A O 1
ATOM 825 N N . ASP A 1 100 ? 4.637 6.686 7.482 1.00 30.10 100 ASP A N 1
ATOM 826 C CA . ASP A 1 100 ? 3.519 6.544 6.568 1.00 28.16 100 ASP A CA 1
ATOM 827 C C . ASP A 1 100 ? 2.837 7.883 6.365 1.00 25.70 100 ASP A C 1
ATOM 828 O O . ASP A 1 100 ? 3.033 8.809 7.152 1.00 27.95 100 ASP A O 1
ATOM 833 N N . VAL A 1 101 ? 2.056 7.988 5.298 1.00 25.53 101 VAL A N 1
ATOM 834 C CA . VAL A 1 101 ? 1.383 9.231 4.965 1.00 25.93 101 VAL A CA 1
ATOM 835 C C . VAL A 1 101 ? -0.100 8.947 4.815 1.00 25.48 101 VAL A C 1
ATOM 836 O O . VAL A 1 101 ? -0.485 7.857 4.393 1.00 27.74 101 VAL A O 1
ATOM 840 N N A MET A 1 102 ? -0.931 9.912 5.188 0.52 24.78 102 MET A N 1
ATOM 841 N N B MET A 1 102 ? -0.931 9.918 5.184 0.48 24.01 102 MET A N 1
ATOM 842 C CA A MET A 1 102 ? -2.359 9.836 4.908 0.52 24.99 102 MET A CA 1
ATOM 843 C CA B MET A 1 102 ? -2.369 9.845 4.938 0.48 23.54 102 MET A CA 1
ATOM 844 C C A MET A 1 102 ? -2.771 11.041 4.086 0.52 22.43 102 MET A C 1
ATOM 845 C C B MET A 1 102 ? -2.835 11.083 4.191 0.48 21.10 102 MET A C 1
ATOM 846 O O A MET A 1 102 ? -2.046 12.026 4.016 0.52 22.67 102 MET A O 1
ATOM 847 O O B MET A 1 102 ? -2.223 12.141 4.300 0.48 20.66 102 MET A O 1
ATOM 856 N N . TYR A 1 103 ? -3.933 10.939 3.456 1.00 20.72 103 TYR A N 1
ATOM 857 C CA . TYR A 1 103 ? -4.513 12.045 2.697 1.00 19.62 103 TYR A CA 1
ATOM 858 C C . TYR A 1 103 ? -5.995 12.192 3.020 1.00 18.92 103 TYR A C 1
ATOM 859 O O . TYR A 1 103 ? -6.694 11.192 3.191 1.00 20.10 103 TYR A O 1
ATOM 868 N N . ILE A 1 104 ? -6.493 13.424 3.028 1.00 19.51 104 ILE A N 1
ATOM 869 C CA . ILE A 1 104 ? -7.926 13.645 2.862 1.00 20.07 104 ILE A CA 1
ATOM 870 C C . ILE A 1 104 ? -8.149 14.685 1.780 1.00 18.08 104 ILE A C 1
ATOM 871 O O . ILE A 1 104 ? -7.281 15.521 1.509 1.00 18.63 104 ILE A O 1
ATOM 876 N N . THR A 1 105 ? -9.330 14.650 1.181 1.00 18.15 105 THR A N 1
ATOM 877 C CA . THR A 1 105 ? -9.758 15.764 0.344 1.00 17.26 105 THR A CA 1
ATOM 878 C C . THR A 1 105 ? -11.072 16.292 0.905 1.00 16.46 105 THR A C 1
ATOM 879 O O . THR A 1 105 ? -11.893 15.532 1.435 1.00 16.94 105 THR A O 1
ATOM 883 N N . GLY A 1 106 ? -11.264 17.596 0.787 1.00 16.39 106 GLY A N 1
ATOM 884 C CA . GLY A 1 106 ? -12.467 18.208 1.301 1.00 16.85 106 GLY A CA 1
ATOM 885 C C . GLY A 1 106 ? -12.533 19.679 0.982 1.00 16.57 106 GLY A C 1
ATOM 886 O O . GLY A 1 106 ? -11.529 20.317 0.644 1.00 16.77 106 GLY A O 1
ATOM 887 N N . GLU A 1 107 ? -13.735 20.224 1.060 1.00 16.61 107 GLU A N 1
ATOM 888 C CA . GLU A 1 107 ? -13.960 21.637 0.786 1.00 17.41 107 GLU A CA 1
ATOM 889 C C . GLU A 1 107 ? -15.039 22.184 1.695 1.00 16.71 107 GLU A C 1
ATOM 890 O O . GLU A 1 107 ? -15.905 21.422 2.140 1.00 17.64 107 GLU A O 1
ATOM 896 N N . PHE A 1 108 ? -15.006 23.486 1.971 1.00 15.91 108 PHE A N 1
ATOM 897 C CA . PHE A 1 108 ? -16.134 24.106 2.651 1.00 16.87 108 PHE A CA 1
ATOM 898 C C . PHE A 1 108 ? -16.613 25.365 1.972 1.00 16.95 108 PHE A C 1
ATOM 899 O O . PHE A 1 108 ? -15.887 25.949 1.164 1.00 17.07 108 PHE A O 1
ATOM 907 N N . TYR A 1 109 ? -17.844 25.747 2.304 1.00 17.31 109 TYR A N 1
ATOM 908 C CA . TYR A 1 109 ? -18.632 26.719 1.542 1.00 17.99 109 TYR A CA 1
ATOM 909 C C . TYR A 1 109 ? -19.446 27.577 2.489 1.00 18.12 109 TYR A C 1
ATOM 910 O O . TYR A 1 109 ? -19.680 27.202 3.646 1.00 18.66 109 TYR A O 1
ATOM 919 N N . LYS A 1 110 ? -19.879 28.736 1.994 1.00 18.77 110 LYS A N 1
ATOM 920 C CA . LYS A 1 110 ? -20.896 29.504 2.706 1.00 19.33 110 LYS A CA 1
ATOM 921 C C . LYS A 1 110 ? -22.279 29.086 2.228 1.00 18.69 110 LYS A C 1
ATOM 922 O O . LYS A 1 110 ? -22.491 28.881 1.027 1.00 19.10 110 LYS A O 1
ATOM 928 N N . ASN A 1 111 ? -23.206 28.939 3.173 1.00 20.67 111 ASN A N 1
ATOM 929 C CA . ASN A 1 111 ? -24.572 28.541 2.870 1.00 21.98 111 ASN A CA 1
ATOM 930 C C . ASN A 1 111 ? -25.255 29.448 1.849 1.00 22.86 111 ASN A C 1
ATOM 931 O O . ASN A 1 111 ? -26.113 28.986 1.088 1.00 24.77 111 ASN A O 1
ATOM 936 N N . ASP A 1 112 ? -24.877 30.725 1.816 1.00 23.24 112 ASP A N 1
ATOM 937 C CA . ASP A 1 112 ? -25.509 31.662 0.880 1.00 25.20 112 ASP A CA 1
ATOM 938 C C . ASP A 1 112 ? -24.818 31.739 -0.482 1.00 25.00 112 ASP A C 1
ATOM 939 O O . ASP A 1 112 ? -25.188 32.555 -1.324 1.00 27.05 112 ASP A O 1
ATOM 944 N N . TRP A 1 113 ? -23.810 30.892 -0.673 1.00 24.09 113 TRP A N 1
ATOM 945 C CA . TRP A 1 113 ? -23.096 30.773 -1.948 1.00 24.72 113 TRP A CA 1
ATOM 946 C C . TRP A 1 113 ? -22.244 31.991 -2.301 1.00 24.73 113 TRP A C 1
ATOM 947 O O . TRP A 1 113 ? -21.762 32.098 -3.425 1.00 27.97 113 TRP A O 1
ATOM 958 N N . THR A 1 114 ? -22.068 32.920 -1.364 1.00 21.94 114 THR A N 1
ATOM 959 C CA . THR A 1 114 ? -21.162 34.038 -1.612 1.00 21.23 114 THR A CA 1
ATOM 960 C C . THR A 1 114 ? -19.714 33.550 -1.545 1.00 20.11 114 THR A C 1
ATOM 961 O O . THR A 1 114 ? -19.420 32.479 -0.985 1.00 21.74 114 THR A O 1
ATOM 965 N N . LYS A 1 115 ? -18.803 34.341 -2.100 1.00 19.33 115 LYS A N 1
ATOM 966 C CA . LYS A 1 115 ? -17.407 33.931 -2.151 1.00 19.61 115 LYS A CA 1
ATOM 967 C C . LYS A 1 115 ? -16.624 34.249 -0.875 1.00 18.09 115 LYS A C 1
ATOM 968 O O . LYS A 1 115 ? -16.875 35.251 -0.200 1.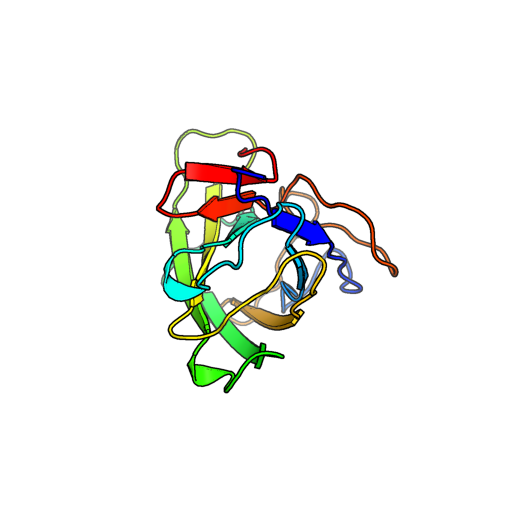00 19.51 115 LYS A O 1
ATOM 974 N N . PHE A 1 116 ? -15.648 33.405 -0.562 1.00 18.02 116 PHE A N 1
ATOM 975 C CA . PHE A 1 116 ? -14.675 33.714 0.473 1.00 19.13 116 PHE A CA 1
ATOM 976 C C . PHE A 1 116 ? -13.549 34.571 -0.099 1.00 18.73 116 PHE A C 1
ATOM 977 O O . PHE A 1 116 ? -13.169 34.417 -1.260 1.00 20.94 116 PHE A O 1
ATOM 985 N N . GLU A 1 117 ? -13.023 35.465 0.730 1.00 19.03 117 GLU A N 1
ATOM 986 C CA . GLU A 1 117 ? -11.739 36.122 0.479 1.00 19.72 117 GLU A CA 1
ATOM 987 C C . GLU A 1 117 ? -10.697 35.381 1.296 1.00 19.60 117 GLU A C 1
ATOM 988 O O . GLU A 1 117 ? -10.789 35.341 2.512 1.00 20.83 117 GLU A O 1
ATOM 994 N N . GLN A 1 118 ? -9.741 34.748 0.626 1.00 18.92 118 GLN A N 1
ATOM 995 C CA . GLN A 1 118 ? -8.786 33.894 1.298 1.00 18.74 118 GLN A CA 1
ATOM 996 C C . GLN A 1 118 ? -7.482 34.598 1.613 1.00 19.52 118 GLN A C 1
ATOM 997 O O . GLN A 1 118 ? -6.663 34.048 2.341 1.00 20.73 118 GLN A O 1
ATOM 1003 N N . ARG A 1 119 ? -7.289 35.812 1.094 1.00 20.96 119 ARG A N 1
ATOM 1004 C CA . ARG A 1 119 ? -6.031 36.525 1.343 1.00 23.42 119 ARG A CA 1
ATOM 1005 C C . ARG A 1 119 ? -5.807 36.837 2.808 1.00 24.14 119 ARG A C 1
ATOM 1006 O O . ARG A 1 119 ? -4.666 37.017 3.227 1.00 26.08 119 ARG A O 1
ATOM 1014 N N . ASP A 1 120 ? -6.886 36.864 3.583 1.00 23.17 120 ASP A N 1
ATOM 1015 C CA . ASP A 1 120 ? -6.781 37.151 5.006 1.00 23.13 120 ASP A CA 1
ATOM 1016 C C . ASP A 1 120 ? -6.928 35.896 5.873 1.00 20.83 120 ASP A C 1
ATOM 1017 O O . ASP A 1 120 ? -7.115 35.992 7.089 1.00 21.98 120 ASP A O 1
ATOM 1022 N N . ASP A 1 121 ? -6.840 34.722 5.245 1.00 19.29 121 ASP A N 1
ATOM 1023 C CA . ASP A 1 121 ? -7.001 33.449 5.945 1.00 17.38 121 ASP A CA 1
ATOM 1024 C C . ASP A 1 121 ? -5.643 32.879 6.311 1.00 17.54 121 ASP A C 1
ATOM 1025 O O . ASP A 1 121 ? -4.825 32.578 5.429 1.00 17.86 121 ASP A O 1
ATOM 1030 N N . TYR A 1 122 ? -5.414 32.742 7.607 1.00 17.85 122 TYR A N 1
ATOM 1031 C CA . TYR A 1 122 ? -4.142 32.289 8.139 1.00 17.44 122 TYR A CA 1
ATOM 1032 C C . TYR A 1 122 ? -3.618 31.009 7.491 1.00 17.34 122 TYR A C 1
ATOM 1033 O O . TYR A 1 122 ? -2.432 30.905 7.202 1.00 18.44 122 TYR A O 1
ATOM 1042 N N . SER A 1 123 ? -4.495 30.039 7.264 1.00 17.10 123 SER A N 1
ATOM 1043 C CA . SER A 1 123 ? -4.039 28.739 6.768 1.00 16.39 123 SER A CA 1
ATOM 1044 C C . SER A 1 123 ? -3.913 28.592 5.253 1.00 16.34 123 SER A C 1
ATOM 1045 O O . SER A 1 123 ? -3.464 27.552 4.779 1.00 17.58 123 SER A O 1
ATOM 1048 N N . TYR A 1 124 ? -4.266 29.623 4.496 1.00 16.68 124 TYR A N 1
ATOM 1049 C CA . TYR A 1 124 ? -4.271 29.537 3.031 1.00 16.71 124 TYR A CA 1
ATOM 1050 C C . TYR A 1 124 ? -2.865 29.522 2.433 1.00 16.56 124 TYR A C 1
ATOM 1051 O O . TYR A 1 124 ? -2.065 30.438 2.667 1.00 17.30 124 TYR A O 1
ATOM 1060 N N . ASN A 1 125 ? -2.585 28.495 1.625 1.00 17.72 125 ASN A N 1
ATOM 1061 C CA . ASN A 1 125 ? -1.315 28.352 0.918 1.00 18.89 125 ASN A CA 1
ATOM 1062 C C . ASN A 1 125 ? -1.565 28.195 -0.578 1.00 18.75 125 ASN A C 1
ATOM 1063 O O . ASN A 1 125 ? -1.720 27.080 -1.081 1.00 18.82 125 ASN A O 1
ATOM 1068 N N . PRO A 1 126 ? -1.629 29.315 -1.297 1.00 19.60 126 PRO A N 1
ATOM 1069 C CA . PRO A 1 126 ? -1.891 29.222 -2.738 1.00 19.84 126 PRO A CA 1
ATOM 1070 C C . PRO A 1 126 ? -0.624 28.726 -3.443 1.00 19.86 126 PRO A C 1
ATOM 1071 O O . PRO A 1 126 ? 0.371 29.440 -3.447 1.00 22.44 126 PRO A O 1
ATOM 1075 N N . ALA A 1 127 ? -0.646 27.499 -3.965 1.00 20.24 127 ALA A N 1
ATOM 1076 C CA . ALA A 1 127 ? 0.538 26.865 -4.527 1.00 21.99 127 ALA A CA 1
ATOM 1077 C C . ALA A 1 127 ? 0.089 25.648 -5.333 1.00 23.68 127 ALA A C 1
ATOM 1078 O O . ALA A 1 127 ? -1.093 25.295 -5.328 1.00 24.89 127 ALA A O 1
ATOM 1080 N N . ASP A 1 128 ? 1.015 24.994 -6.024 1.00 24.49 128 ASP A N 1
ATOM 1081 C CA . ASP A 1 128 ? 0.631 23.828 -6.817 1.00 26.34 128 ASP A CA 1
ATOM 1082 C C . ASP A 1 128 ? 1.472 22.591 -6.511 1.00 26.28 128 ASP A C 1
ATOM 1083 O O . ASP A 1 128 ? 1.468 21.620 -7.277 1.00 27.56 128 ASP A O 1
ATOM 1088 N N . SER A 1 129 ? 2.177 22.626 -5.386 1.00 25.39 129 SER A N 1
ATOM 1089 C CA . SER A 1 129 ? 2.941 21.465 -4.934 1.00 25.24 129 SER A CA 1
ATOM 1090 C C . SER A 1 129 ? 3.069 21.462 -3.423 1.00 24.83 129 SER A C 1
ATOM 1091 O O . SER A 1 129 ? 2.851 22.486 -2.772 1.00 24.62 129 SER A O 1
ATOM 1094 N N . TYR A 1 130 ? 3.430 20.304 -2.879 1.00 24.87 130 TYR A N 1
ATOM 1095 C CA . TYR A 1 130 ? 3.516 20.136 -1.438 1.00 24.89 130 TYR A CA 1
ATOM 1096 C C . TYR A 1 130 ? 4.735 20.803 -0.834 1.00 26.58 130 TYR A C 1
ATOM 1097 O O . TYR A 1 130 ? 5.815 20.839 -1.437 1.00 27.50 130 TYR A O 1
ATOM 1106 N N . SER A 1 131 ? 4.552 21.300 0.386 1.00 24.93 131 SER A N 1
ATOM 1107 C CA . SER A 1 131 ? 5.651 21.705 1.245 1.00 25.18 131 SER A CA 1
ATOM 1108 C C . SER A 1 131 ? 5.128 21.629 2.668 1.00 22.92 131 SER A C 1
ATOM 1109 O O . SER A 1 131 ? 3.912 21.599 2.871 1.00 21.63 131 SER A O 1
ATOM 1112 N N . ASP A 1 132 ? 6.041 21.566 3.638 1.00 22.03 132 ASP A N 1
ATOM 1113 C CA . ASP A 1 132 ? 5.657 21.591 5.048 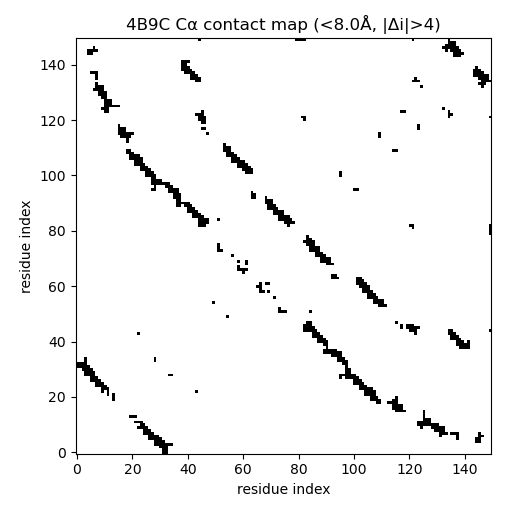1.00 22.15 132 ASP A CA 1
ATOM 1114 C C . ASP A 1 132 ? 4.848 22.855 5.276 1.00 21.27 132 ASP A C 1
ATOM 1115 O O . ASP A 1 132 ? 5.267 23.940 4.854 1.00 22.76 132 ASP A O 1
ATOM 1120 N N . TRP A 1 133 ? 3.687 22.726 5.915 1.00 19.70 133 TRP A N 1
ATOM 1121 C CA . TRP A 1 133 ? 2.810 23.889 6.089 1.00 18.16 133 TRP A CA 1
ATOM 1122 C C . TRP A 1 133 ? 2.535 24.082 7.568 1.00 19.00 133 TRP A C 1
ATOM 1123 O O . TRP A 1 133 ? 1.753 23.343 8.166 1.00 20.29 133 TRP A O 1
ATOM 1134 N N . LYS A 1 134 ? 3.199 25.071 8.151 1.00 19.98 134 LYS A N 1
ATOM 1135 C CA . LYS A 1 134 ? 3.137 25.298 9.590 1.00 21.41 134 LYS A CA 1
ATOM 1136 C C . LYS A 1 134 ? 1.899 26.063 10.037 1.00 19.88 134 LYS A C 1
ATOM 1137 O O . LYS A 1 134 ? 1.700 26.259 11.222 1.00 21.84 134 LYS A O 1
ATOM 1143 N N . ARG A 1 135 ? 1.081 26.503 9.090 1.00 17.82 135 ARG A N 1
ATOM 1144 C CA . ARG A 1 135 ? -0.093 27.284 9.435 1.00 18.12 135 ARG A CA 1
ATOM 1145 C C . ARG A 1 135 ? -1.376 26.473 9.516 1.00 17.62 135 ARG A C 1
ATOM 1146 O O . ARG A 1 135 ? -2.448 27.055 9.690 1.00 18.52 135 ARG A O 1
ATOM 1154 N N . MET A 1 136 ? -1.265 25.145 9.404 1.00 17.70 136 MET A N 1
ATOM 1155 C CA . MET A 1 136 ? -2.314 24.246 9.870 1.00 17.92 136 MET A CA 1
ATOM 1156 C C . MET A 1 136 ? -1.694 23.504 11.039 1.00 18.73 136 MET A C 1
ATOM 1157 O O . MET A 1 136 ? -0.500 23.182 11.015 1.00 20.61 136 MET A O 1
ATOM 1162 N N . THR A 1 137 ? -2.479 23.247 12.081 1.00 17.73 137 THR A N 1
ATOM 1163 C CA . THR A 1 137 ? -1.943 22.607 13.282 1.00 17.49 137 THR A CA 1
ATOM 1164 C C . THR A 1 137 ? -2.455 21.177 13.441 1.00 17.33 137 THR A C 1
ATOM 1165 O O . THR A 1 137 ? -3.559 20.827 12.961 1.00 17.24 137 THR A O 1
ATOM 1169 N N . ALA A 1 138 ? -1.656 20.344 14.104 1.00 18.36 138 ALA A N 1
ATOM 1170 C CA . ALA A 1 138 ? -2.080 18.982 14.424 1.00 18.90 138 ALA A CA 1
ATOM 1171 C C . ALA A 1 138 ? -1.798 18.701 15.884 1.00 19.17 138 ALA A C 1
ATOM 1172 O O . ALA A 1 138 ? -0.794 19.182 16.437 1.00 20.48 138 ALA A O 1
ATOM 1174 N N . TYR A 1 139 ? -2.696 17.925 16.484 1.00 20.18 139 TYR A N 1
ATOM 1175 C CA . TYR A 1 139 ? -2.696 17.618 17.909 1.00 20.68 139 TYR A CA 1
ATOM 1176 C C . TYR A 1 139 ? -2.864 16.124 18.087 1.00 21.28 139 TYR A C 1
ATOM 1177 O O . TYR A 1 139 ? -3.582 15.483 17.325 1.00 21.89 139 TYR A O 1
ATOM 1186 N N . ILE A 1 140 ? -2.198 15.593 19.110 1.00 21.79 140 ILE A N 1
ATOM 1187 C CA . ILE A 1 140 ? -2.391 14.219 19.536 1.00 23.34 140 ILE A CA 1
ATOM 1188 C C . ILE A 1 140 ? -2.836 14.255 20.987 1.00 24.39 140 ILE A C 1
ATOM 1189 O O . ILE A 1 140 ? -2.124 14.804 21.842 1.00 22.68 140 ILE A O 1
ATOM 1194 N N . SER A 1 141 ? -4.028 13.721 21.249 1.00 26.31 141 SER A N 1
ATOM 1195 C CA . SER A 1 141 ? -4.621 13.756 22.585 1.00 27.96 141 SER A CA 1
ATOM 1196 C C . SER A 1 141 ? -4.660 15.191 23.105 1.00 28.75 141 SER A C 1
ATOM 1197 O O . SER A 1 141 ? -4.365 15.458 24.274 1.00 29.79 141 SER A O 1
ATOM 1200 N N . ASN A 1 142 ? -5.009 16.106 22.208 1.00 28.33 142 ASN A N 1
ATOM 1201 C CA . ASN A 1 142 ? -5.158 17.527 22.516 1.00 29.09 142 ASN A CA 1
ATOM 1202 C C . ASN A 1 142 ? -3.855 18.279 22.762 1.00 28.09 142 ASN A C 1
ATOM 1203 O O . ASN A 1 142 ? -3.884 19.463 23.105 1.00 29.80 142 ASN A O 1
ATOM 1208 N N . LYS A 1 143 ? -2.722 17.607 22.595 1.00 24.44 143 LYS A N 1
ATOM 1209 C CA . LYS A 1 143 ? -1.420 18.272 22.723 1.00 24.26 143 LYS A CA 1
ATOM 1210 C C . LYS A 1 143 ? -0.882 18.680 21.355 1.00 22.12 143 LYS A C 1
ATOM 1211 O O . LYS A 1 143 ? -0.868 17.871 20.435 1.00 22.53 143 LYS A O 1
ATOM 1217 N N . LEU A 1 144 ? -0.420 19.923 21.233 1.00 21.52 144 LEU A N 1
ATOM 1218 C CA . LEU A 1 144 ? 0.030 20.429 19.938 1.00 20.46 144 LEU A CA 1
ATOM 1219 C C . LEU A 1 144 ? 1.336 19.748 19.534 1.00 20.74 144 LEU A C 1
ATOM 1220 O O . LEU A 1 144 ? 2.293 19.731 20.305 1.00 21.96 144 LEU A O 1
ATOM 1225 N N . VAL A 1 145 ? 1.363 19.158 18.343 1.00 21.16 145 VAL A N 1
ATOM 1226 C CA . VAL A 1 145 ? 2.570 18.483 17.883 1.00 21.38 145 VAL A CA 1
ATOM 1227 C C . VAL A 1 145 ? 3.101 19.050 16.572 1.00 20.83 145 VAL A C 1
ATOM 1228 O O . VAL A 1 145 ? 4.258 18.805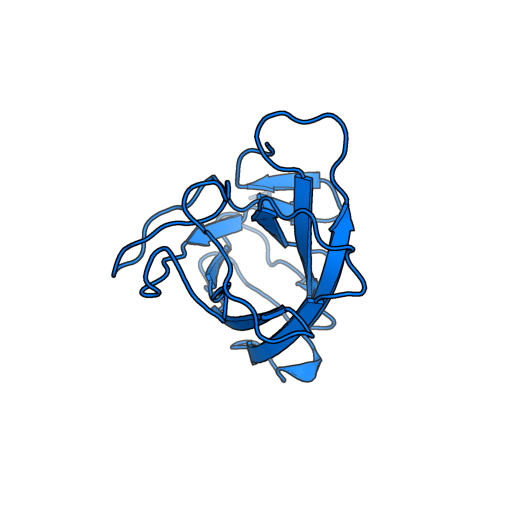 16.236 1.00 21.85 145 VAL A O 1
ATOM 1232 N N . TRP A 1 146 ? 2.270 19.784 15.831 1.00 19.89 146 TRP A N 1
ATOM 1233 C CA . TRP A 1 146 ? 2.709 20.357 14.559 1.00 19.81 146 TRP A CA 1
ATOM 1234 C C . TRP A 1 146 ? 2.079 21.704 14.333 1.00 19.22 146 TRP A C 1
ATOM 1235 O O . TRP A 1 146 ? 0.874 21.876 14.557 1.00 18.93 146 TRP A O 1
ATOM 1246 N N . GLY A 1 147 ? 2.883 22.649 13.855 1.00 19.52 147 GLY A N 1
ATOM 1247 C CA . GLY A 1 147 ? 2.369 23.934 13.423 1.00 19.52 147 GLY A CA 1
ATOM 1248 C C . GLY A 1 147 ? 2.328 25.020 14.478 1.00 18.76 147 GLY A C 1
ATOM 1249 O O . GLY A 1 147 ? 2.734 24.830 15.630 1.00 19.97 147 GLY A O 1
ATOM 1250 N N . ILE A 1 148 ? 1.833 26.179 14.063 1.00 17.92 148 ILE A N 1
ATOM 1251 C CA . ILE A 1 148 ? 1.797 27.351 14.911 1.00 18.10 148 ILE A CA 1
ATOM 1252 C C . ILE A 1 148 ? 0.392 27.908 14.908 1.00 17.72 148 ILE A C 1
ATOM 1253 O O . ILE A 1 148 ? -0.131 28.243 13.847 1.00 18.53 148 ILE A O 1
ATOM 1258 N N . GLU A 1 149 ? -0.226 27.994 16.083 1.00 16.66 149 GLU A N 1
ATOM 1259 C CA . GLU A 1 149 ? -1.563 28.570 16.180 1.00 18.02 149 GLU A CA 1
ATOM 1260 C C . GLU A 1 149 ? -1.521 30.070 15.890 1.00 18.81 149 GLU A C 1
ATOM 1261 O O . GLU A 1 149 ? -0.501 30.728 16.129 1.00 20.20 149 GLU A O 1
ATOM 1267 N N . PRO A 1 150 ? -2.635 30.632 15.394 1.00 18.21 150 PRO A N 1
ATOM 1268 C CA . PRO A 1 150 ? -2.700 32.079 15.202 1.00 21.10 150 PRO A CA 1
ATOM 1269 C C . PRO A 1 150 ? -2.394 32.776 16.506 1.00 31.14 150 PRO A C 1
ATOM 1270 O O . PRO A 1 150 ? -2.841 32.317 17.564 1.00 29.31 150 PRO A O 1
#

Secondary structure (DSSP, 8-state):
-----EEEE--B-S-SEESEEE--EEEEE-SSS-EEGGGEEEEEEE--SS-GGGEEEEEEEETTS-GGGEEEEEEE-TT-TT-SEEEEEEESS-EE-TT-EEEEEEEEEETT-PPEE-TT-TT--B-SS--B-TTEEEEETTEEEES---

Sequence (150 aa):
GSHMGLKIQYYSRKPHDSAGIDFSFRMFNTGNEAIDLKDVKKVRYYFKEDVSIDEMNWAVYFYSLGSEKDVQCRFYELPGKKEANKYLEITFKSGTLSPNDVMMYITGEFYKNDWTKFEQRDDYSYNPADSYSDWKRMTAYISNKLVWGIEP

B-factor: mean 25.3, std 7.71, range [15.3, 65.89]

Solvent-accessible surface area: 7732 Å² total; per-residue (Å²): 96,91,103,87,10,4,51,0,18,0,57,1,189,64,88,55,53,8,46,3,0,27,0,26,4,48,0,44,1,69,8,67,68,62,2,62,0,126,72,3,31,0,40,0,3,0,68,19,132,31,50,47,124,88,12,66,75,33,16,110,100,7,47,56,38,50,70,160,34,1,79,12,153,14,63,82,32,107,86,105,208,90,3,39,6,26,0,19,0,48,6,131,41,18,91,2,49,54,125,67,50,0,71,2,48,1,33,0,69,18,75,95,220,68,127,2,68,1,179,76,9,15,0,24,18,84,40,104,69,83,56,70,38,105,92,0,0,0,7,11,73,109,146,84,55,31,16,102,77,35